Protein AF-A0A7C1JJV5-F1 (afdb_monomer)

Nearest PDB structures (foldseek):
  3sjr-assembly2_D  TM=3.740E-01  e=6.823E+00  Chromobacterium violaceum

Structure (mmCIF, N/CA/C/O backbone):
data_AF-A0A7C1JJV5-F1
#
_entry.id   AF-A0A7C1JJV5-F1
#
loop_
_atom_site.group_PDB
_atom_site.id
_atom_site.type_symbol
_atom_site.label_atom_id
_atom_site.label_alt_id
_atom_site.label_comp_id
_atom_site.label_asym_id
_atom_site.label_entity_id
_atom_site.label_seq_id
_atom_site.pdbx_PDB_ins_code
_atom_site.Cartn_x
_atom_site.Cartn_y
_atom_site.Cartn_z
_atom_site.occupanc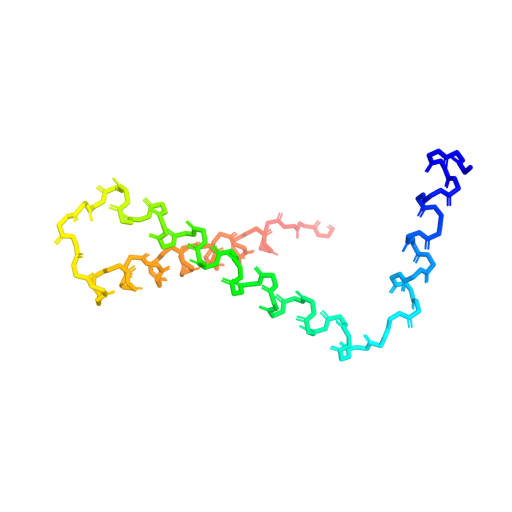y
_atom_site.B_iso_or_equiv
_atom_site.auth_seq_id
_atom_site.auth_comp_id
_atom_site.auth_asym_id
_atom_site.auth_atom_id
_atom_site.pdbx_PDB_model_num
ATOM 1 N N . MET A 1 1 ? 2.908 -10.957 -31.169 1.00 76.69 1 MET A N 1
ATOM 2 C CA . MET A 1 1 ? 3.848 -10.753 -30.058 1.00 76.69 1 MET A CA 1
ATOM 3 C C . MET A 1 1 ? 3.879 -12.036 -29.257 1.00 76.69 1 MET A C 1
ATOM 5 O O . MET A 1 1 ? 2.819 -12.458 -28.803 1.00 76.69 1 MET A O 1
ATOM 9 N N . THR A 1 2 ? 5.029 -12.689 -29.161 1.00 96.62 2 THR A N 1
ATOM 10 C CA . THR A 1 2 ? 5.211 -13.858 -28.290 1.00 96.62 2 THR A CA 1
ATOM 11 C C . THR A 1 2 ? 5.348 -13.414 -26.824 1.00 96.62 2 THR A C 1
ATOM 13 O O . THR A 1 2 ? 5.603 -12.231 -26.566 1.00 96.62 2 THR A O 1
ATOM 16 N N . PRO A 1 3 ? 5.183 -14.316 -25.841 1.00 95.94 3 PRO A N 1
ATOM 17 C CA . PRO A 1 3 ? 5.433 -14.001 -24.433 1.00 95.94 3 PRO A CA 1
ATOM 18 C C . PRO A 1 3 ? 6.836 -13.428 -24.176 1.00 95.94 3 PRO A C 1
ATOM 20 O O . PRO A 1 3 ? 6.989 -12.485 -23.401 1.00 95.94 3 PRO A O 1
ATOM 23 N N . GLU A 1 4 ? 7.853 -13.938 -24.870 1.00 96.94 4 GLU A N 1
ATOM 24 C CA . GLU A 1 4 ? 9.237 -13.468 -24.761 1.00 96.94 4 GLU A CA 1
ATOM 25 C C . GLU A 1 4 ? 9.393 -12.041 -25.298 1.00 96.94 4 GLU A C 1
ATOM 27 O O . GLU A 1 4 ? 10.063 -11.209 -24.683 1.00 96.94 4 GLU A O 1
ATOM 32 N N . GLU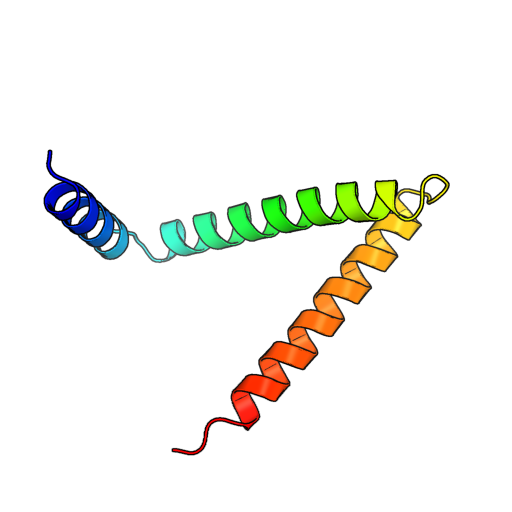 A 1 5 ? 8.741 -11.729 -26.421 1.00 96.50 5 GLU A N 1
ATOM 33 C CA . GLU A 1 5 ? 8.727 -10.380 -26.992 1.00 96.50 5 GLU A CA 1
ATOM 34 C C . GLU A 1 5 ? 8.010 -9.386 -26.067 1.00 96.50 5 GLU A C 1
ATOM 36 O O . GLU A 1 5 ? 8.487 -8.264 -25.877 1.00 96.50 5 GLU A O 1
ATOM 41 N N . ALA A 1 6 ? 6.903 -9.804 -25.443 1.00 96.38 6 ALA A N 1
ATOM 42 C CA . ALA A 1 6 ? 6.166 -8.995 -24.475 1.00 96.38 6 ALA A CA 1
ATOM 43 C C . ALA A 1 6 ? 7.005 -8.697 -23.224 1.00 96.38 6 ALA A C 1
ATOM 45 O O . ALA A 1 6 ? 7.089 -7.543 -22.795 1.00 96.38 6 ALA A O 1
ATOM 46 N N . LEU A 1 7 ? 7.684 -9.712 -22.680 1.00 96.75 7 LEU A N 1
ATOM 47 C CA . LEU A 1 7 ? 8.573 -9.559 -21.530 1.00 96.75 7 LEU A CA 1
ATOM 48 C C . LEU A 1 7 ? 9.750 -8.632 -21.849 1.00 96.75 7 LEU A C 1
ATOM 50 O O . LEU A 1 7 ? 10.046 -7.713 -21.083 1.00 96.75 7 LEU A O 1
ATOM 54 N N . LYS A 1 8 ? 10.404 -8.824 -23.001 1.00 97.31 8 LYS A N 1
ATOM 55 C CA . LYS A 1 8 ? 11.501 -7.952 -23.436 1.00 97.31 8 LYS A CA 1
ATOM 56 C C . LYS A 1 8 ? 11.036 -6.501 -23.529 1.00 97.31 8 LYS A C 1
ATOM 58 O O . LYS A 1 8 ? 11.704 -5.608 -23.006 1.00 97.31 8 LYS A O 1
ATOM 63 N N . ARG A 1 9 ? 9.861 -6.272 -24.121 1.00 96.12 9 ARG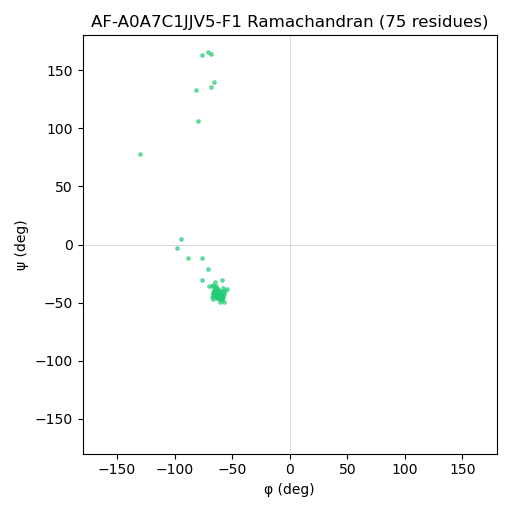 A N 1
ATOM 64 C CA . ARG A 1 9 ? 9.281 -4.934 -24.237 1.00 96.12 9 ARG A CA 1
ATOM 65 C C . ARG A 1 9 ? 8.982 -4.316 -22.872 1.00 96.12 9 ARG A C 1
ATOM 67 O O . ARG A 1 9 ? 9.251 -3.136 -22.663 1.00 96.12 9 ARG A O 1
ATOM 74 N N . GLN A 1 10 ? 8.463 -5.101 -21.936 1.00 94.56 10 GLN A N 1
ATOM 75 C CA . GLN A 1 10 ? 8.198 -4.656 -20.571 1.00 94.56 10 GLN A CA 1
ATOM 76 C C . GLN A 1 10 ? 9.488 -4.234 -19.845 1.00 94.56 10 GLN A C 1
ATOM 78 O O . GLN A 1 10 ? 9.524 -3.173 -19.221 1.00 94.56 10 GLN A O 1
ATOM 83 N N . ILE A 1 11 ? 10.566 -5.012 -19.977 1.00 95.75 11 ILE A N 1
ATOM 84 C CA . ILE A 1 11 ? 11.877 -4.689 -19.392 1.00 95.75 11 ILE A CA 1
ATOM 85 C C . ILE A 1 11 ? 12.432 -3.382 -19.971 1.00 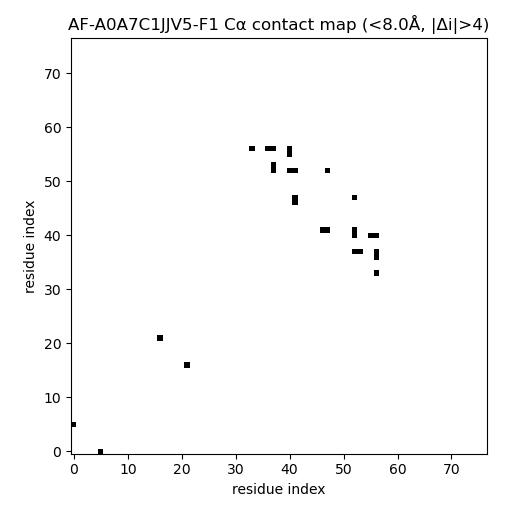95.75 11 ILE A C 1
ATOM 87 O O . ILE A 1 11 ? 12.944 -2.546 -19.225 1.00 95.75 11 ILE A O 1
ATOM 91 N N . GLU A 1 12 ? 12.328 -3.184 -21.288 1.00 97.44 12 GLU A N 1
ATOM 92 C CA . GLU A 1 12 ? 12.751 -1.942 -21.945 1.00 97.44 12 GLU A CA 1
ATOM 93 C C . GLU A 1 12 ? 11.986 -0.726 -21.412 1.00 97.44 12 GLU A C 1
ATOM 95 O O . GLU A 1 12 ? 12.601 0.298 -21.114 1.00 97.44 12 GLU A O 1
ATOM 100 N N . LEU A 1 13 ? 10.668 -0.851 -21.227 1.00 94.81 13 LEU A N 1
ATOM 101 C CA . LEU A 1 13 ? 9.842 0.210 -20.650 1.00 94.81 13 LEU A CA 1
ATOM 102 C C . LEU A 1 13 ? 10.280 0.550 -19.222 1.00 94.81 13 LEU A C 1
ATOM 104 O O . LEU A 1 13 ? 10.454 1.725 -18.913 1.00 94.81 13 LEU A O 1
ATOM 108 N N . TYR A 1 14 ? 10.525 -0.448 -18.368 1.00 92.06 14 TYR A N 1
ATOM 109 C CA . TYR A 1 14 ? 10.992 -0.206 -16.998 1.00 92.06 14 TYR A CA 1
ATOM 110 C C . TYR A 1 14 ? 12.374 0.448 -16.938 1.00 92.06 14 TYR A C 1
ATOM 112 O O . TYR A 1 14 ? 12.603 1.323 -16.101 1.00 92.06 14 TYR A O 1
ATOM 120 N N . ARG A 1 15 ? 13.290 0.074 -17.839 1.00 94.19 15 ARG A N 1
ATOM 121 C CA . ARG A 1 15 ? 14.617 0.702 -17.940 1.00 94.19 15 ARG A CA 1
ATOM 122 C C . ARG A 1 15 ? 14.544 2.153 -18.405 1.00 94.19 15 ARG A C 1
ATOM 124 O O . ARG A 1 15 ? 15.345 2.963 -17.952 1.00 94.19 15 ARG A O 1
ATOM 131 N N . ALA A 1 16 ? 13.595 2.473 -19.281 1.00 96.75 16 ALA A N 1
ATOM 132 C CA . ALA A 1 16 ? 13.395 3.824 -19.795 1.00 96.75 16 ALA A CA 1
ATOM 133 C C . ALA A 1 16 ? 12.707 4.768 -18.792 1.00 96.75 16 ALA A C 1
ATOM 135 O O . ALA A 1 16 ? 12.678 5.975 -19.026 1.00 96.75 16 ALA A O 1
ATOM 136 N N . MET A 1 17 ? 12.156 4.251 -17.687 1.00 96.81 17 MET A N 1
ATOM 137 C CA . MET A 1 17 ? 11.488 5.091 -16.695 1.00 96.81 17 MET A CA 1
ATOM 138 C C . MET A 1 17 ? 12.466 6.040 -15.995 1.00 96.81 17 MET A C 1
ATOM 140 O O . MET A 1 17 ? 13.567 5.652 -15.587 1.00 96.81 17 MET A O 1
ATOM 144 N N . THR A 1 18 ? 12.024 7.273 -15.759 1.00 97.62 18 THR A N 1
ATOM 145 C CA . THR A 1 18 ? 12.725 8.209 -14.877 1.00 97.62 18 THR A CA 1
ATOM 146 C C . THR A 1 18 ? 12.588 7.781 -13.413 1.00 97.62 18 THR A C 1
ATOM 148 O O . THR A 1 18 ? 11.751 6.946 -13.050 1.00 97.62 18 THR A O 1
ATOM 151 N N . GLY A 1 19 ? 13.415 8.361 -12.538 1.00 95.06 19 GLY A N 1
ATOM 152 C CA . GLY A 1 19 ? 13.277 8.159 -11.093 1.00 95.06 19 GLY A CA 1
ATOM 153 C C . GLY A 1 19 ? 11.901 8.588 -10.573 1.00 95.06 19 GLY A C 1
ATOM 154 O O . GLY A 1 19 ? 11.299 7.870 -9.782 1.00 95.06 19 GLY A O 1
ATOM 155 N N . GLU A 1 20 ? 11.369 9.701 -11.078 1.00 97.62 20 GLU A N 1
ATOM 156 C CA . GLU A 1 20 ? 10.055 10.237 -10.697 1.00 97.62 20 GLU A CA 1
ATOM 157 C C . GLU A 1 20 ? 8.916 9.303 -11.113 1.00 97.62 20 GLU A C 1
ATOM 159 O O . GLU A 1 20 ? 8.002 9.055 -10.330 1.00 97.62 20 GLU A O 1
ATOM 164 N N . GLN A 1 21 ? 8.988 8.727 -12.317 1.00 96.88 21 GLN A N 1
ATOM 165 C CA . GLN A 1 21 ? 8.001 7.754 -12.790 1.00 96.88 21 GLN A CA 1
ATOM 166 C C . GLN A 1 21 ? 8.002 6.493 -11.922 1.00 96.88 21 GLN A C 1
ATOM 168 O O . GLN A 1 21 ? 6.938 6.013 -11.531 1.00 96.88 21 GLN A O 1
ATOM 173 N N . ARG A 1 22 ? 9.190 5.984 -11.564 1.00 95.69 22 ARG A N 1
ATOM 174 C CA . ARG A 1 22 ? 9.307 4.851 -10.636 1.00 95.69 22 ARG A CA 1
ATOM 175 C C . ARG A 1 22 ? 8.752 5.189 -9.256 1.00 95.69 22 ARG A C 1
ATOM 177 O O . ARG A 1 22 ? 8.020 4.381 -8.691 1.00 95.69 22 ARG A O 1
ATOM 184 N N . LEU A 1 23 ? 9.069 6.374 -8.732 1.00 96.44 23 LEU A N 1
ATOM 185 C CA . LEU A 1 23 ? 8.571 6.822 -7.434 1.00 96.44 23 LEU A CA 1
ATOM 186 C C . LEU A 1 23 ? 7.046 6.931 -7.438 1.00 96.44 23 LEU A C 1
ATOM 188 O O . LEU A 1 23 ? 6.404 6.430 -6.521 1.00 96.44 23 LEU A O 1
ATOM 192 N N . LYS A 1 24 ? 6.460 7.507 -8.492 1.00 96.94 24 LYS A N 1
ATOM 193 C CA . LYS A 1 24 ? 5.007 7.578 -8.643 1.00 96.94 24 LYS A CA 1
ATOM 194 C C . LYS A 1 24 ? 4.365 6.191 -8.596 1.00 96.94 24 LYS A C 1
ATOM 196 O O . LYS A 1 24 ? 3.447 5.991 -7.812 1.00 96.94 24 LYS A O 1
ATOM 201 N N . ILE A 1 25 ? 4.876 5.231 -9.370 1.00 95.44 25 ILE A N 1
ATOM 202 C CA . ILE A 1 25 ? 4.354 3.854 -9.367 1.00 95.44 25 ILE A CA 1
ATOM 203 C C . ILE A 1 25 ? 4.431 3.242 -7.963 1.00 95.44 25 ILE A C 1
ATOM 205 O O . ILE A 1 25 ? 3.478 2.607 -7.520 1.00 95.44 25 ILE A O 1
ATOM 209 N N . ALA A 1 26 ? 5.545 3.437 -7.253 1.00 95.12 26 ALA A N 1
ATOM 210 C CA . ALA A 1 26 ? 5.712 2.909 -5.902 1.00 95.12 26 ALA A CA 1
ATOM 211 C C . ALA A 1 26 ? 4.706 3.516 -4.908 1.00 95.12 26 ALA A C 1
ATOM 213 O O . ALA A 1 26 ? 4.131 2.788 -4.098 1.00 95.12 26 ALA A O 1
ATOM 214 N N . LEU A 1 27 ? 4.470 4.829 -4.984 1.00 97.38 27 LEU A N 1
ATOM 215 C CA . LEU A 1 27 ? 3.502 5.526 -4.136 1.00 97.38 27 LEU A CA 1
ATOM 216 C C . LEU A 1 27 ? 2.062 5.099 -4.448 1.00 97.38 27 LEU A C 1
ATOM 218 O O . LEU A 1 27 ? 1.321 4.765 -3.525 1.00 97.38 27 LEU A O 1
ATOM 222 N N . ASP A 1 28 ? 1.699 5.017 -5.730 1.00 98.00 28 ASP A N 1
ATOM 223 C CA . ASP A 1 28 ? 0.377 4.555 -6.167 1.00 98.00 28 ASP A CA 1
ATOM 224 C C . ASP A 1 28 ? 0.123 3.107 -5.700 1.00 98.00 28 ASP A C 1
ATOM 226 O O . ASP A 1 28 ? -0.954 2.773 -5.199 1.00 98.00 28 ASP A O 1
ATOM 230 N N . LEU A 1 29 ? 1.134 2.234 -5.806 1.00 97.50 29 LEU A N 1
ATOM 231 C CA . LEU A 1 29 ? 1.043 0.850 -5.340 1.00 97.50 29 LEU A CA 1
ATOM 232 C C . LEU A 1 29 ? 0.893 0.769 -3.815 1.00 97.50 29 LEU A C 1
ATOM 234 O O . LEU A 1 29 ? 0.122 -0.053 -3.317 1.00 97.50 29 LEU A O 1
ATOM 238 N N . HIS A 1 30 ? 1.607 1.615 -3.070 1.00 96.06 30 HIS A N 1
ATOM 239 C CA . HIS A 1 30 ? 1.484 1.686 -1.617 1.00 96.06 30 HIS A CA 1
ATOM 240 C C . HIS A 1 30 ? 0.074 2.112 -1.183 1.00 96.06 30 HIS A C 1
ATOM 242 O O . HIS A 1 30 ? -0.513 1.490 -0.295 1.00 96.06 30 HIS A O 1
ATOM 248 N N . GLU A 1 31 ? -0.493 3.133 -1.828 1.00 97.94 31 GLU A N 1
ATOM 249 C CA . GLU A 1 31 ? -1.861 3.581 -1.565 1.00 97.94 31 GLU A CA 1
ATOM 250 C C . GLU A 1 31 ? -2.879 2.474 -1.868 1.00 97.94 31 GLU A C 1
ATOM 252 O O . GLU A 1 31 ? -3.736 2.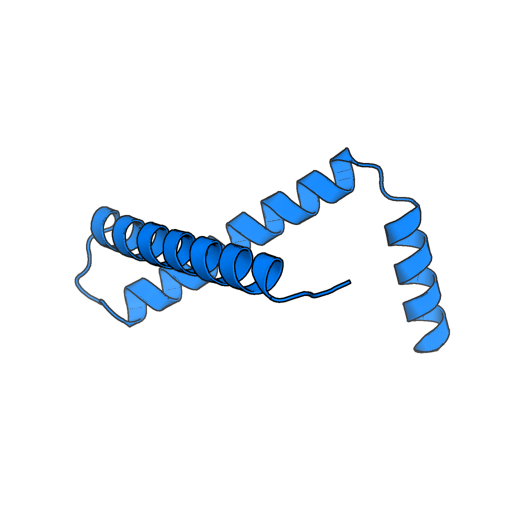162 -1.035 1.00 97.94 31 GLU A O 1
ATOM 257 N N . PHE A 1 32 ? -2.741 1.815 -3.021 1.00 98.25 32 PHE A N 1
ATOM 258 C CA . PHE A 1 32 ? -3.598 0.697 -3.405 1.00 98.25 32 PHE A CA 1
ATOM 259 C C . PHE A 1 32 ? -3.539 -0.458 -2.395 1.00 98.25 32 PHE A C 1
ATOM 261 O O . PHE A 1 32 ? -4.579 -0.963 -1.961 1.00 98.25 32 PHE A O 1
ATOM 268 N N . ALA A 1 33 ? -2.338 -0.843 -1.958 1.00 97.12 33 ALA A N 1
ATOM 269 C CA . ALA A 1 33 ? -2.154 -1.877 -0.945 1.00 97.12 33 ALA A CA 1
ATOM 270 C C . ALA A 1 33 ? -2.807 -1.493 0.395 1.00 97.12 33 ALA A C 1
ATOM 272 O O . ALA A 1 33 ? -3.468 -2.327 1.020 1.00 97.12 33 ALA A O 1
ATOM 273 N N . CYS A 1 34 ? -2.684 -0.230 0.815 1.00 97.88 34 CYS A N 1
ATOM 274 C CA . CYS A 1 34 ? -3.370 0.280 2.001 1.00 97.88 34 CYS A CA 1
ATOM 275 C C . CYS A 1 34 ? -4.896 0.180 1.866 1.00 97.88 34 CYS A C 1
ATOM 277 O O . CYS A 1 34 ? -5.562 -0.226 2.817 1.00 97.88 34 CYS A O 1
ATOM 279 N N . ASN A 1 35 ? -5.457 0.479 0.693 1.00 98.44 35 ASN A N 1
ATOM 280 C CA . ASN A 1 35 ? -6.897 0.369 0.451 1.00 98.44 35 ASN A CA 1
ATOM 281 C C . ASN A 1 35 ? -7.393 -1.077 0.555 1.00 98.44 35 ASN A C 1
ATOM 283 O O . ASN A 1 35 ? -8.358 -1.338 1.271 1.00 98.44 35 ASN A O 1
ATOM 287 N N . ILE A 1 36 ? -6.685 -2.035 -0.051 1.00 98.38 36 ILE A N 1
ATOM 288 C CA . ILE A 1 36 ? -7.000 -3.463 0.116 1.00 98.38 36 ILE A CA 1
ATOM 289 C C . ILE A 1 36 ? -6.932 -3.864 1.594 1.00 98.38 36 ILE A C 1
ATOM 291 O O . ILE A 1 36 ? -7.811 -4.565 2.101 1.00 98.38 36 ILE A O 1
ATOM 295 N N . ALA A 1 37 ? -5.893 -3.422 2.305 1.00 98.06 37 ALA A N 1
ATOM 296 C CA . ALA A 1 37 ? -5.725 -3.741 3.714 1.00 98.06 37 ALA A CA 1
ATOM 297 C C . ALA A 1 37 ? -6.871 -3.182 4.571 1.00 98.06 37 ALA A C 1
ATOM 299 O O . ALA A 1 37 ? -7.341 -3.901 5.453 1.00 98.06 37 ALA A O 1
ATOM 300 N N . ARG A 1 38 ? -7.354 -1.962 4.293 1.00 98.56 38 ARG A N 1
ATOM 301 C CA . ARG A 1 38 ? -8.532 -1.373 4.954 1.00 98.56 38 ARG A CA 1
ATOM 302 C C . ARG A 1 38 ? -9.775 -2.225 4.754 1.00 98.56 38 ARG A C 1
ATOM 304 O O . ARG A 1 38 ? -10.440 -2.526 5.739 1.00 98.56 38 ARG A O 1
ATOM 311 N N . GLU A 1 39 ? -10.060 -2.664 3.528 1.00 98.50 39 GLU A N 1
ATOM 312 C CA . GLU A 1 39 ? -11.217 -3.535 3.277 1.00 98.50 39 GLU A CA 1
ATOM 313 C C . GLU A 1 39 ? -11.098 -4.870 4.019 1.00 98.50 39 GLU A C 1
ATOM 315 O O . GLU A 1 39 ? -12.054 -5.338 4.639 1.00 98.50 39 GLU A O 1
ATOM 320 N N . GLY A 1 40 ? -9.898 -5.456 4.042 1.00 98.19 40 GLY A N 1
ATOM 321 C CA . GLY A 1 40 ? -9.629 -6.652 4.837 1.00 98.19 40 GLY A CA 1
ATOM 322 C C . GLY A 1 40 ? -9.847 -6.431 6.338 1.00 98.19 40 GLY A C 1
ATOM 323 O O . GLY A 1 40 ? -10.423 -7.289 7.000 1.00 98.19 40 GLY A O 1
ATOM 324 N N . ILE A 1 41 ? -9.429 -5.279 6.871 1.00 98.50 41 ILE A N 1
ATOM 325 C CA . ILE A 1 41 ? -9.618 -4.912 8.282 1.00 98.50 41 ILE A CA 1
ATOM 326 C C . ILE A 1 41 ? -11.102 -4.705 8.590 1.00 98.50 41 ILE A C 1
ATOM 328 O O . ILE A 1 41 ? -11.582 -5.286 9.554 1.00 98.50 41 ILE A O 1
ATOM 332 N N . ARG A 1 42 ? -11.856 -3.965 7.766 1.00 98.56 42 ARG A N 1
ATOM 333 C CA . ARG A 1 42 ? -13.310 -3.791 7.961 1.00 98.56 42 ARG A CA 1
ATOM 334 C C . ARG A 1 42 ? -14.051 -5.122 7.959 1.00 98.56 42 ARG A C 1
ATOM 336 O O . ARG A 1 42 ? -14.963 -5.325 8.748 1.00 98.56 42 ARG A O 1
ATOM 343 N N . ARG A 1 43 ? -13.625 -6.066 7.116 1.00 98.38 43 ARG A N 1
ATOM 344 C CA . ARG A 1 43 ? -14.186 -7.421 7.115 1.00 98.38 43 ARG A CA 1
ATOM 345 C C . ARG A 1 43 ? -13.850 -8.207 8.389 1.00 98.38 43 ARG A C 1
ATOM 347 O O . ARG A 1 43 ? -14.665 -9.013 8.820 1.00 98.38 43 ARG A O 1
ATOM 354 N N . GLN A 1 44 ? -12.661 -8.014 8.960 1.00 98.12 44 GLN A N 1
ATOM 355 C CA . GLN A 1 44 ? -12.242 -8.660 10.213 1.00 98.12 44 GLN A CA 1
ATOM 356 C C . GLN A 1 44 ? -12.881 -8.018 11.452 1.00 98.12 44 GLN A C 1
ATOM 358 O O . GLN A 1 44 ? -13.135 -8.715 12.429 1.00 98.12 44 GLN A O 1
ATOM 363 N N . TYR A 1 45 ? -13.158 -6.715 11.394 1.00 97.75 45 TYR A N 1
ATOM 364 C CA . TYR A 1 45 ? -13.737 -5.917 12.472 1.00 97.75 45 TYR A CA 1
ATOM 365 C C . TYR A 1 45 ? -14.939 -5.114 11.942 1.00 97.75 45 TYR A C 1
ATOM 367 O O . TYR A 1 45 ? -14.797 -3.919 11.671 1.00 97.75 45 TYR A O 1
ATOM 375 N N . PRO A 1 46 ? -16.117 -5.748 11.771 1.00 97.62 46 PRO A N 1
ATOM 376 C CA . PRO A 1 46 ? -17.281 -5.110 11.145 1.00 97.62 46 PRO A CA 1
ATOM 377 C C . PRO A 1 46 ? -17.772 -3.846 11.859 1.00 97.62 46 PRO A C 1
ATOM 379 O O . PRO A 1 46 ? -18.259 -2.931 11.203 1.00 97.62 46 PRO A O 1
ATOM 382 N N . ASP A 1 47 ? -17.596 -3.782 13.181 1.00 98.06 47 ASP A N 1
ATOM 383 C CA . ASP A 1 47 ? -18.046 -2.666 14.023 1.00 98.06 47 ASP A CA 1
ATOM 384 C C . ASP A 1 47 ? -16.956 -1.605 14.264 1.00 98.06 47 ASP A C 1
ATOM 386 O O . ASP A 1 47 ? -17.146 -0.681 15.056 1.00 98.06 47 ASP A O 1
ATOM 390 N N . ALA A 1 48 ? -15.788 -1.738 13.624 1.00 97.88 48 ALA A N 1
ATOM 391 C CA . ALA A 1 48 ? -14.693 -0.796 13.815 1.00 97.88 48 ALA A CA 1
ATOM 392 C C . ALA A 1 48 ? -15.022 0.580 13.220 1.00 97.88 48 ALA A C 1
ATOM 394 O O . ALA A 1 48 ? -15.460 0.697 12.073 1.00 97.88 48 ALA A O 1
ATOM 395 N N . THR A 1 49 ? -14.716 1.641 13.968 1.00 98.50 49 THR A N 1
ATOM 396 C CA . THR A 1 49 ? -14.744 3.006 13.430 1.00 98.50 49 THR A CA 1
ATOM 397 C C . THR A 1 49 ? -13.630 3.212 12.404 1.00 98.50 49 THR A C 1
ATOM 399 O O . THR A 1 49 ? -12.656 2.454 12.342 1.00 98.50 49 THR A O 1
ATOM 402 N N . ALA A 1 50 ? -13.729 4.278 11.609 1.00 97.94 50 ALA A N 1
ATOM 403 C CA . ALA A 1 50 ? -12.686 4.631 10.649 1.00 97.94 50 ALA A CA 1
ATOM 404 C C . ALA A 1 50 ? -11.311 4.806 11.326 1.00 97.94 50 ALA A C 1
ATOM 406 O O . ALA A 1 50 ? -10.300 4.323 10.818 1.00 97.94 50 ALA A O 1
ATOM 407 N N . GLU A 1 51 ? -11.269 5.421 12.508 1.00 98.50 51 GLU A N 1
ATOM 408 C CA . GLU A 1 51 ? -10.041 5.624 13.280 1.00 98.50 51 GLU A CA 1
ATOM 409 C C . GLU A 1 51 ? -9.441 4.300 13.758 1.00 98.50 51 GLU A C 1
ATOM 411 O O . GLU A 1 51 ? -8.220 4.127 13.728 1.00 98.50 51 GLU A O 1
ATOM 416 N N . GLN A 1 52 ? -10.286 3.352 14.173 1.00 98.56 52 GLN A N 1
ATOM 417 C CA . GLN A 1 52 ? -9.848 2.018 14.583 1.00 98.56 52 GLN A CA 1
ATOM 418 C C . GLN A 1 52 ? -9.281 1.237 13.393 1.00 98.56 52 GLN A C 1
ATOM 420 O O . GLN A 1 52 ? -8.221 0.620 13.517 1.00 98.56 52 GLN A O 1
ATOM 425 N N . VAL A 1 53 ? -9.915 1.325 12.218 1.00 98.62 53 VAL A N 1
ATOM 426 C CA . VAL A 1 53 ? -9.394 0.728 10.978 1.00 98.62 53 VAL A CA 1
ATOM 427 C C . VAL A 1 53 ? -8.006 1.286 10.644 1.00 98.62 53 VAL A C 1
ATOM 429 O O . VAL A 1 53 ? -7.085 0.510 10.373 1.00 98.62 53 VAL A O 1
ATOM 432 N N . GLU A 1 54 ? -7.810 2.604 10.730 1.00 98.50 54 GLU A N 1
ATOM 433 C CA . GLU A 1 54 ? -6.492 3.213 10.506 1.00 98.50 54 GLU A CA 1
ATOM 434 C C . GLU A 1 54 ? -5.463 2.797 11.568 1.00 98.50 54 GLU A C 1
ATOM 436 O O . GLU A 1 54 ? -4.296 2.572 11.240 1.00 98.50 54 GLU A O 1
ATOM 441 N N . ALA A 1 55 ? -5.862 2.649 12.834 1.00 98.38 55 ALA A N 1
ATOM 442 C CA . ALA A 1 55 ? -4.971 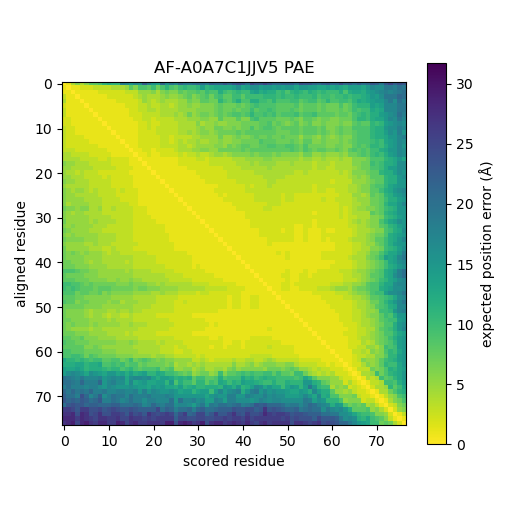2.163 13.888 1.00 98.38 55 ALA A CA 1
ATOM 443 C C . ALA A 1 55 ? -4.486 0.729 13.605 1.00 98.38 55 ALA A C 1
ATOM 445 O O . ALA A 1 55 ? -3.284 0.450 13.697 1.00 98.38 55 ALA A O 1
ATOM 446 N N . HIS A 1 56 ? -5.389 -0.161 13.180 1.00 98.31 56 HIS A N 1
ATOM 447 C CA . HIS A 1 56 ? -5.036 -1.511 12.738 1.00 98.31 56 HIS A CA 1
ATOM 448 C C . HIS A 1 56 ? -4.113 -1.490 11.515 1.00 98.31 56 HIS A C 1
ATOM 450 O O . HIS A 1 56 ? -3.120 -2.223 11.488 1.00 98.31 56 HIS A O 1
ATOM 456 N N . LEU A 1 57 ? -4.389 -0.635 10.526 1.00 98.12 57 LEU A N 1
ATOM 457 C CA . LEU A 1 57 ? -3.548 -0.496 9.337 1.00 98.12 57 LEU A CA 1
ATOM 458 C C . LEU A 1 57 ? -2.123 -0.064 9.707 1.00 98.12 57 LEU A C 1
ATOM 460 O O . LEU A 1 57 ? -1.163 -0.725 9.306 1.00 98.12 57 LEU A O 1
ATOM 464 N N . ARG A 1 58 ? -1.974 0.985 10.526 1.00 97.56 58 ARG A N 1
ATOM 465 C CA . ARG A 1 58 ? -0.660 1.454 11.002 1.00 97.56 58 ARG A CA 1
ATOM 466 C C . ARG A 1 58 ? 0.099 0.353 11.730 1.00 97.56 58 ARG A C 1
ATOM 468 O O . ARG A 1 58 ? 1.286 0.166 11.477 1.00 97.56 58 ARG A O 1
ATOM 475 N N . ARG A 1 59 ? -0.580 -0.420 12.586 1.00 96.50 59 ARG A N 1
ATOM 476 C CA . ARG A 1 59 ? 0.053 -1.540 13.294 1.00 96.50 59 ARG A CA 1
ATOM 477 C C . ARG A 1 59 ? 0.569 -2.611 12.331 1.00 96.50 59 ARG A C 1
ATOM 479 O O . ARG A 1 59 ? 1.667 -3.116 12.544 1.00 96.50 59 ARG A O 1
ATOM 486 N N . ARG A 1 60 ? -0.179 -2.939 11.272 1.00 94.81 60 ARG A N 1
ATOM 487 C CA . ARG A 1 60 ? 0.261 -3.902 10.244 1.00 94.81 60 ARG A CA 1
ATOM 488 C C . ARG A 1 60 ? 1.483 -3.401 9.474 1.00 94.81 60 ARG A C 1
ATOM 490 O O . ARG A 1 60 ? 2.412 -4.175 9.263 1.00 94.81 60 ARG A O 1
ATOM 497 N N . ILE A 1 61 ? 1.499 -2.122 9.096 1.00 94.56 61 ILE A N 1
ATOM 498 C CA . ILE A 1 61 ? 2.643 -1.507 8.405 1.00 94.56 61 ILE A CA 1
ATOM 499 C C . ILE A 1 61 ? 3.886 -1.536 9.304 1.00 94.56 61 ILE A C 1
ATOM 501 O O . ILE A 1 61 ? 4.953 -1.950 8.856 1.00 94.56 61 ILE A O 1
ATOM 505 N N . GLU A 1 62 ? 3.746 -1.191 10.584 1.00 93.56 62 GLU A N 1
ATOM 506 C CA . GLU A 1 62 ? 4.860 -1.225 11.536 1.00 93.56 62 GLU A CA 1
ATOM 507 C C . GLU A 1 62 ? 5.463 -2.631 11.679 1.00 93.56 62 GLU A C 1
ATOM 509 O O . GLU A 1 62 ? 6.680 -2.792 11.631 1.00 93.56 62 GLU A O 1
ATOM 514 N N . LEU A 1 63 ? 4.619 -3.662 11.784 1.00 90.38 63 LEU A N 1
ATOM 515 C CA . LEU A 1 63 ? 5.083 -5.051 11.831 1.00 90.38 63 LEU A CA 1
ATOM 516 C C . LEU A 1 63 ? 5.833 -5.445 10.552 1.00 90.38 63 LEU A C 1
ATOM 518 O O . LEU A 1 63 ? 6.860 -6.112 10.626 1.00 90.38 63 LEU A O 1
ATOM 522 N N . SER A 1 64 ? 5.363 -5.002 9.381 1.00 86.19 64 SER A N 1
ATOM 523 C CA . SER A 1 64 ? 6.050 -5.284 8.114 1.00 86.19 64 SER A CA 1
ATOM 524 C C . SER A 1 64 ? 7.440 -4.645 8.041 1.00 86.19 64 SER A C 1
ATOM 526 O O . SER A 1 64 ? 8.369 -5.270 7.536 1.00 86.19 64 SER A O 1
A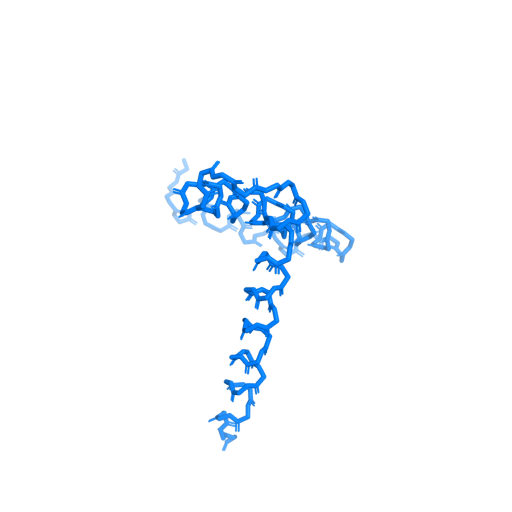TOM 528 N N . ARG A 1 65 ? 7.613 -3.444 8.610 1.00 84.50 65 ARG A N 1
ATOM 529 C CA . ARG A 1 65 ? 8.917 -2.777 8.695 1.00 84.50 65 ARG A CA 1
ATOM 530 C C . ARG A 1 65 ? 9.901 -3.584 9.541 1.00 84.50 65 ARG A C 1
ATOM 532 O O . ARG A 1 65 ? 11.016 -3.826 9.101 1.00 84.50 65 ARG A O 1
ATOM 539 N N . GLN A 1 66 ? 9.454 -4.073 10.696 1.00 80.00 66 GLN A N 1
ATOM 540 C CA . GLN A 1 66 ? 10.277 -4.888 11.598 1.00 80.00 66 GLN A CA 1
ATOM 541 C C . GLN A 1 66 ? 10.732 -6.202 10.950 1.00 80.00 66 GLN A C 1
ATOM 543 O O . GLN A 1 66 ? 11.875 -6.611 11.129 1.00 80.00 66 GLN A O 1
ATOM 548 N N . VAL A 1 67 ? 9.866 -6.836 10.155 1.00 75.38 67 VAL A N 1
ATOM 549 C CA . VAL A 1 67 ? 10.215 -8.048 9.396 1.00 75.38 67 VAL A CA 1
ATOM 550 C C . VAL A 1 67 ? 11.248 -7.750 8.308 1.00 75.38 67 VAL A C 1
ATOM 552 O O . VAL A 1 67 ? 12.204 -8.504 8.155 1.00 75.38 67 VAL A O 1
ATOM 555 N N . VAL A 1 68 ? 11.086 -6.650 7.566 1.00 72.31 68 VAL A N 1
ATOM 556 C CA . VAL A 1 68 ? 12.042 -6.251 6.519 1.00 72.31 68 VAL A CA 1
ATOM 557 C C . VAL A 1 68 ? 13.407 -5.908 7.114 1.00 72.31 68 VAL A C 1
ATOM 559 O O . VAL A 1 68 ? 14.430 -6.297 6.554 1.00 72.31 68 VAL A O 1
ATOM 562 N N . ASP A 1 69 ? 13.439 -5.205 8.243 1.00 70.19 69 ASP A N 1
ATOM 563 C CA . ASP A 1 69 ? 14.693 -4.847 8.906 1.00 70.19 69 ASP A CA 1
ATOM 564 C C . ASP A 1 69 ? 15.382 -6.077 9.519 1.00 70.19 69 ASP A C 1
ATOM 566 O O . ASP A 1 69 ? 16.601 -6.200 9.421 1.00 70.19 69 ASP A O 1
ATOM 570 N N . GLY A 1 70 ? 14.616 -7.038 10.048 1.00 65.81 70 GLY A N 1
ATOM 57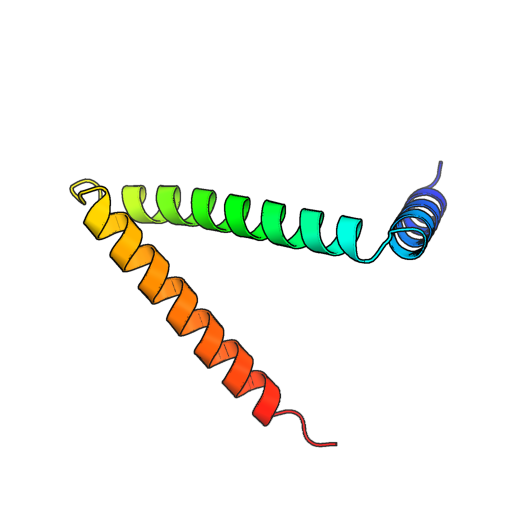1 C CA . GLY A 1 70 ? 15.140 -8.341 10.469 1.00 65.81 70 GLY A CA 1
ATOM 572 C C . GLY A 1 70 ? 15.751 -9.135 9.309 1.00 65.81 70 GLY A C 1
ATOM 573 O O . GLY A 1 70 ? 16.879 -9.600 9.416 1.00 65.81 70 GLY A O 1
ATOM 574 N N . ALA A 1 71 ? 15.063 -9.205 8.164 1.00 62.06 71 ALA A N 1
ATOM 575 C CA . ALA A 1 71 ? 15.550 -9.915 6.979 1.00 62.06 71 ALA A CA 1
ATOM 576 C C . ALA A 1 71 ? 16.822 -9.290 6.373 1.00 62.06 71 ALA A C 1
ATOM 578 O O . ALA A 1 71 ? 17.672 -10.005 5.855 1.00 62.06 71 ALA A O 1
ATOM 579 N N . ARG A 1 72 ? 16.996 -7.964 6.465 1.00 58.28 72 ARG A N 1
ATOM 580 C CA . ARG A 1 72 ? 18.226 -7.274 6.023 1.00 58.28 72 ARG A CA 1
ATOM 581 C C . ARG A 1 72 ? 19.436 -7.532 6.921 1.00 58.28 72 ARG A C 1
ATOM 583 O O . ARG A 1 72 ? 20.559 -7.291 6.488 1.00 58.28 72 ARG A O 1
ATOM 590 N N . HIS A 1 73 ? 19.226 -7.953 8.167 1.00 57.25 73 HIS A N 1
ATOM 591 C CA . HIS A 1 73 ? 20.305 -8.290 9.096 1.00 57.25 73 HIS A CA 1
ATOM 592 C C . HIS A 1 73 ? 20.753 -9.754 9.000 1.00 57.25 73 HIS A C 1
ATOM 594 O O . HIS A 1 73 ? 21.802 -10.087 9.546 1.00 57.25 73 HIS A O 1
ATOM 600 N N . GLU A 1 74 ? 20.001 -10.605 8.299 1.00 54.16 74 GLU A N 1
ATOM 601 C CA . GLU A 1 74 ? 20.289 -12.036 8.160 1.00 54.16 74 GLU A CA 1
ATOM 602 C C . GLU A 1 74 ? 21.018 -12.417 6.862 1.00 54.16 74 GLU A C 1
ATOM 604 O O . GLU A 1 74 ? 21.381 -13.580 6.737 1.00 54.16 74 GLU A O 1
ATOM 609 N N . ASP A 1 75 ? 21.286 -11.483 5.938 1.00 44.47 75 ASP A N 1
ATOM 610 C CA . ASP A 1 75 ? 22.148 -11.725 4.767 1.00 44.47 75 ASP A CA 1
ATOM 611 C C . ASP A 1 75 ? 23.637 -11.630 5.172 1.00 44.47 75 ASP A C 1
ATOM 613 O O . ASP A 1 75 ? 24.139 -10.519 5.390 1.00 44.47 75 ASP A O 1
ATOM 617 N N . PRO A 1 76 ? 24.391 -12.746 5.266 1.00 51.66 76 PRO A N 1
ATOM 618 C CA . PRO A 1 76 ? 25.840 -12.698 5.389 1.00 51.66 76 PRO A CA 1
ATOM 619 C C . PRO A 1 76 ? 26.433 -12.511 3.984 1.00 51.66 76 PRO A C 1
ATOM 621 O O . PRO A 1 76 ? 26.032 -13.196 3.042 1.00 51.66 76 PRO A O 1
ATOM 624 N N . GLN A 1 77 ? 27.383 -11.582 3.848 1.00 50.38 77 GLN A N 1
ATOM 625 C CA . GLN A 1 77 ? 28.242 -11.488 2.658 1.00 50.38 77 GLN A CA 1
ATOM 626 C C . GLN A 1 77 ? 29.007 -12.787 2.392 1.00 50.38 77 GLN A C 1
ATOM 628 O O . GLN A 1 77 ? 29.460 -13.417 3.377 1.00 50.38 77 GLN A O 1
#

Secondary structure (DSSP, 8-state):
--HHHHHHHHHHHHHH--HHHHHHHH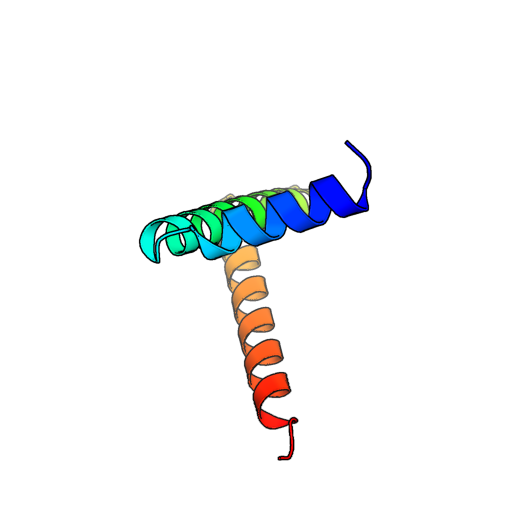HHHHHHHHHHHHHHHHHH-TT--HHHHHHHHHHHHHHHHHHHHHHHHS---

Solvent-accessible surface area (backbone atoms only — not comparable to full-atom values): 4471 Å² total; per-residue (Å²): 130,54,74,67,56,51,50,52,52,51,52,53,53,63,69,69,49,50,71,67,57,51,49,49,54,52,52,54,51,52,53,52,51,51,51,54,50,47,54,54,42,42,70,75,37,77,85,56,50,74,69,53,44,50,52,53,50,53,53,53,53,52,53,51,51,54,51,52,56,52,58,67,70,68,67,78,134

Radius of gyration: 18.17 Å; Cα contacts (8 Å, |Δi|>4): 14; chains: 1; bounding box: 46×24×45 Å

Foldseek 3Di:
DDPVVVVVVVVVVVVPDDPVRVVVVVVVVVVVVLVVQLVVQCVVPVPDDPVRSVVVSVVVVVVVVVVVVVVVVPDDD

Sequence (77 aa):
MTPEEALKRQIELYRAMTGEQRLKIALDLHEFACNIAREGIRRQYPDATAEQVEAHLRRRIELSRQVVDGARHEDPQ

Mean predicted aligned error: 6.46 Å

pLDDT: mean 90.9, std 13.57, range [44.47, 98.62]